Protein AF-A0A7L2VD67-F1 (afdb_monomer_lite)

Radius of gyration: 13.02 Å; chains: 1; bounding box: 28×18×35 Å

Sequence (54 aa):
VTYTATNFFPSSGRDVIAVNPKSGEIRLTGALDFEDVSVFDFRIEAKDKGTPPL

pLDDT: mean 93.44, std 6.9, range [63.75, 97.94]

Secondary structure (DSSP, 8-state):
-EEEEEEEESTTHHHHEEE-TTT--EEESS---TTT-S--EEEEEEE-SSSS--

Structure (mmCIF, N/CA/C/O backbone):
data_AF-A0A7L2VD67-F1
#
_entry.id   AF-A0A7L2VD67-F1
#
loop_
_atom_site.group_PDB
_atom_site.id
_atom_site.type_symbol
_atom_site.label_atom_id
_atom_site.label_alt_id
_atom_site.label_comp_id
_atom_site.label_asym_id
_atom_site.label_entity_id
_atom_site.label_seq_id
_atom_site.pdbx_PDB_ins_code
_atom_site.Cartn_x
_atom_site.Cartn_y
_atom_site.Cartn_z
_atom_site.occupancy
_atom_site.B_iso_or_equiv
_atom_site.auth_seq_id
_atom_site.auth_comp_id
_atom_site.auth_asym_id
_atom_site.auth_atom_id
_atom_site.pdbx_PDB_model_num
ATOM 1 N N . VAL A 1 1 ? -8.758 -0.993 15.447 1.00 88.50 1 VAL A N 1
ATOM 2 C CA . VAL A 1 1 ? -7.799 -0.318 14.557 1.00 88.50 1 VAL A CA 1
ATOM 3 C C . VAL A 1 1 ? -7.994 -0.866 13.159 1.00 88.50 1 VAL A C 1
ATOM 5 O O . VAL A 1 1 ? -8.152 -2.075 13.029 1.00 88.50 1 VAL A O 1
ATOM 8 N N . THR A 1 2 ? -8.071 0.009 12.167 1.00 94.62 2 THR A N 1
ATOM 9 C CA . THR A 1 2 ? -8.167 -0.312 10.747 1.00 94.62 2 THR A CA 1
ATOM 10 C C . THR A 1 2 ? -7.026 0.403 10.042 1.00 94.62 2 THR A C 1
ATOM 12 O O . THR A 1 2 ? -6.863 1.609 10.230 1.00 94.62 2 THR A O 1
ATOM 15 N N . TYR A 1 3 ? -6.254 -0.332 9.251 1.00 96.50 3 TYR A N 1
ATOM 16 C CA . TYR A 1 3 ? -5.130 0.210 8.493 1.00 96.50 3 TYR A CA 1
ATOM 17 C C . TYR A 1 3 ? -5.562 0.592 7.079 1.00 96.50 3 TYR A C 1
ATOM 19 O O . TYR A 1 3 ? -6.271 -0.170 6.422 1.00 96.50 3 TYR A O 1
ATOM 27 N N . THR A 1 4 ? -5.132 1.760 6.612 1.00 96.31 4 THR A N 1
ATOM 28 C CA . THR A 1 4 ? -5.386 2.248 5.249 1.00 96.31 4 THR A CA 1
ATOM 29 C C . THR A 1 4 ? -4.101 2.815 4.667 1.00 96.31 4 THR A C 1
ATOM 31 O O . THR A 1 4 ? -3.349 3.476 5.378 1.00 96.31 4 THR A O 1
ATOM 34 N N . ALA A 1 5 ? -3.852 2.563 3.383 1.00 96.94 5 ALA A N 1
ATOM 35 C CA . ALA A 1 5 ? -2.749 3.175 2.657 1.00 96.94 5 ALA A CA 1
ATOM 36 C C . ALA A 1 5 ? -3.257 4.396 1.874 1.00 96.94 5 ALA A C 1
ATOM 38 O O . ALA A 1 5 ? -4.224 4.299 1.113 1.00 96.94 5 ALA A O 1
ATOM 39 N N . THR A 1 6 ? -2.630 5.550 2.076 1.00 96.25 6 THR A N 1
ATOM 40 C CA . THR A 1 6 ? -3.014 6.848 1.504 1.00 96.25 6 THR A CA 1
ATOM 41 C C . THR A 1 6 ? -1.801 7.533 0.867 1.00 96.25 6 THR A C 1
ATOM 43 O O . THR A 1 6 ? -0.678 7.046 0.947 1.00 96.25 6 THR A O 1
ATOM 46 N N . ASN A 1 7 ? -2.025 8.655 0.173 1.00 96.44 7 ASN A N 1
ATOM 47 C CA . ASN A 1 7 ? -0.952 9.525 -0.340 1.00 96.44 7 ASN A CA 1
ATOM 48 C C . ASN A 1 7 ? 0.102 8.867 -1.257 1.00 96.44 7 ASN A C 1
ATOM 50 O O . ASN A 1 7 ? 1.234 9.322 -1.298 1.00 96.44 7 ASN A O 1
ATOM 54 N N . PHE A 1 8 ? -0.277 7.845 -2.027 1.00 97.50 8 PHE A N 1
ATOM 55 C CA . PHE A 1 8 ? 0.619 7.210 -2.998 1.00 97.50 8 PHE A CA 1
ATOM 56 C C . PHE A 1 8 ? 1.210 8.180 -4.032 1.00 97.50 8 PHE A C 1
ATOM 58 O O . PHE A 1 8 ? 0.465 8.859 -4.747 1.00 97.50 8 PHE A O 1
ATOM 65 N N . PHE A 1 9 ? 2.535 8.156 -4.149 1.00 96.50 9 PHE A N 1
ATOM 66 C CA . PHE A 1 9 ? 3.338 8.831 -5.155 1.00 96.50 9 PHE A CA 1
ATOM 67 C C . PHE A 1 9 ? 4.430 7.874 -5.683 1.00 96.50 9 PHE A C 1
ATOM 69 O O . PHE A 1 9 ? 5.279 7.443 -4.907 1.00 96.50 9 PHE A O 1
ATOM 76 N N . PRO A 1 10 ? 4.435 7.533 -6.983 1.00 96.00 10 PRO A N 1
ATOM 77 C CA . PRO A 1 10 ? 3.403 7.848 -7.971 1.00 96.00 10 PRO A CA 1
ATOM 78 C C . PRO A 1 10 ? 2.060 7.177 -7.636 1.00 96.00 10 PRO A C 1
ATOM 80 O O . PRO A 1 10 ? 1.992 6.205 -6.882 1.00 96.00 10 PRO A O 1
ATOM 83 N N . SER A 1 11 ? 0.963 7.685 -8.206 1.00 96.12 11 SER A N 1
ATOM 84 C CA . SER A 1 11 ? -0.386 7.170 -7.922 1.00 96.12 11 SER A CA 1
ATOM 85 C C . SER A 1 11 ? -0.580 5.706 -8.327 1.00 96.12 11 SER A C 1
ATOM 87 O O . SER A 1 11 ? -1.420 5.036 -7.729 1.00 96.12 11 SER A O 1
ATOM 89 N N . SER A 1 12 ? 0.221 5.208 -9.278 1.00 94.62 12 SER A N 1
ATOM 90 C CA . SER A 1 12 ? 0.260 3.801 -9.703 1.00 94.62 12 SER A CA 1
ATOM 91 C C . SER A 1 12 ? 0.629 2.833 -8.577 1.00 94.62 12 SER A C 1
ATOM 93 O O . SER A 1 12 ? 0.295 1.654 -8.646 1.00 94.62 12 SER A O 1
ATOM 95 N N . GLY A 1 13 ? 1.240 3.313 -7.486 1.00 95.69 13 GLY A N 1
ATOM 96 C CA . GLY A 1 13 ? 1.496 2.485 -6.305 1.00 95.69 13 GLY A CA 1
ATOM 97 C C . GL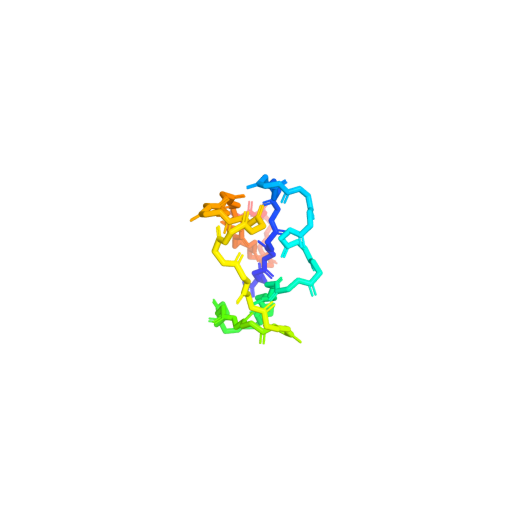Y A 1 13 ? 0.228 1.857 -5.717 1.00 95.69 13 GLY A C 1
ATOM 98 O O . GLY A 1 13 ? 0.301 0.764 -5.163 1.00 95.69 13 GLY A O 1
ATOM 99 N N . ARG A 1 14 ? -0.946 2.485 -5.899 1.00 95.81 14 ARG A N 1
ATOM 100 C CA . ARG A 1 14 ? -2.244 1.939 -5.454 1.00 95.81 14 ARG A CA 1
ATOM 101 C C . ARG A 1 14 ? -2.638 0.645 -6.164 1.00 95.81 14 ARG A C 1
ATOM 103 O O . ARG A 1 14 ? -3.433 -0.112 -5.616 1.00 95.81 14 ARG A O 1
ATOM 110 N N . ASP A 1 15 ? -2.105 0.410 -7.359 1.00 95.00 15 ASP A N 1
ATOM 111 C CA . ASP A 1 15 ? -2.467 -0.739 -8.191 1.00 95.00 15 ASP A CA 1
ATOM 112 C C . ASP A 1 15 ? -1.626 -1.978 -7.838 1.00 95.00 15 ASP A C 1
ATOM 114 O O . ASP A 1 15 ? -2.064 -3.117 -8.018 1.00 95.00 15 ASP A O 1
ATOM 118 N N . VAL A 1 16 ? -0.424 -1.755 -7.294 1.00 96.56 16 VAL A N 1
ATOM 119 C CA . VAL A 1 16 ? 0.582 -2.799 -7.036 1.00 96.56 16 VAL A CA 1
ATOM 120 C C . VAL A 1 16 ? 0.910 -3.008 -5.558 1.00 96.56 16 VAL A C 1
ATOM 122 O O . VAL A 1 16 ? 1.542 -4.010 -5.229 1.00 96.56 16 VAL A O 1
ATOM 125 N N . ILE A 1 17 ? 0.478 -2.118 -4.658 1.00 97.12 17 ILE A N 1
ATOM 126 C CA . ILE A 1 17 ? 0.709 -2.212 -3.209 1.00 97.12 17 ILE A CA 1
ATOM 127 C C . ILE A 1 17 ? -0.632 -2.201 -2.474 1.00 97.12 17 ILE A C 1
ATOM 129 O O . ILE A 1 17 ? -1.440 -1.284 -2.620 1.00 97.12 17 ILE A O 1
ATOM 133 N N . ALA A 1 18 ? -0.835 -3.188 -1.603 1.00 97.12 18 ALA A N 1
ATOM 134 C CA . ALA A 1 18 ? -2.000 -3.278 -0.734 1.00 97.12 18 ALA A CA 1
ATOM 135 C C . ALA A 1 18 ? -1.594 -3.422 0.736 1.00 97.12 18 ALA A C 1
ATOM 137 O O . ALA A 1 18 ? -0.574 -4.029 1.063 1.00 97.12 18 ALA A O 1
ATOM 138 N N . VAL A 1 19 ? -2.440 -2.907 1.632 1.00 97.81 19 VAL A N 1
ATOM 139 C CA . VAL A 1 19 ? -2.332 -3.121 3.079 1.00 97.81 19 VAL A CA 1
ATOM 140 C C . VAL A 1 19 ? -3.522 -3.933 3.574 1.00 97.81 19 VAL A C 1
ATOM 142 O O . VAL A 1 19 ? -4.672 -3.664 3.223 1.00 97.81 19 VAL A O 1
ATOM 145 N N . ASN A 1 20 ? -3.263 -4.935 4.408 1.00 97.44 20 ASN A N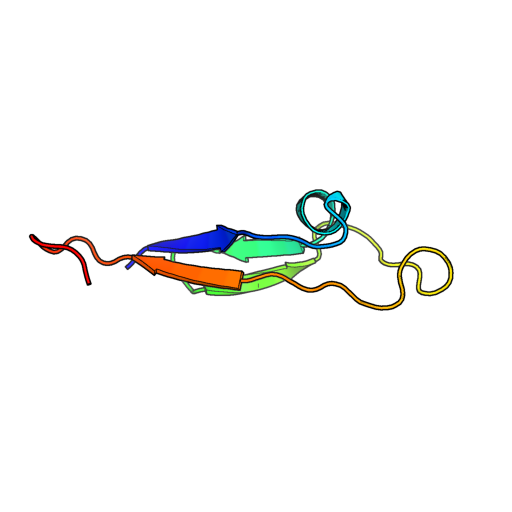 1
ATOM 146 C CA . ASN A 1 20 ? -4.313 -5.668 5.091 1.00 97.44 20 ASN A CA 1
ATOM 147 C C . ASN A 1 20 ? -4.948 -4.760 6.161 1.00 97.44 20 ASN A C 1
ATOM 149 O O . ASN A 1 20 ? -4.270 -4.382 7.120 1.00 97.44 20 ASN A O 1
ATOM 153 N N . PRO A 1 21 ? -6.255 -4.454 6.077 1.00 95.62 21 PRO A N 1
ATOM 154 C CA . PRO A 1 21 ? -6.882 -3.486 6.972 1.00 95.62 21 PRO A CA 1
ATOM 155 C C . PRO A 1 21 ? -6.959 -3.953 8.430 1.00 95.62 21 PRO A C 1
ATOM 157 O O . PRO A 1 21 ? -7.207 -3.132 9.309 1.00 95.62 21 PRO A O 1
ATOM 160 N N . LYS A 1 22 ? -6.764 -5.249 8.711 1.00 95.00 22 LYS A N 1
ATOM 161 C CA . LYS A 1 22 ? -6.812 -5.815 10.067 1.00 95.00 22 LYS A CA 1
ATOM 162 C C . LYS A 1 22 ? -5.426 -5.968 10.691 1.00 95.00 22 LYS A C 1
ATOM 164 O O . LYS A 1 22 ? -5.277 -5.657 11.867 1.00 95.00 22 LYS A O 1
ATOM 169 N N . SER A 1 23 ? -4.446 -6.466 9.936 1.00 96.25 23 SER A N 1
ATOM 170 C CA . SER A 1 23 ? -3.097 -6.745 10.456 1.00 96.25 23 SER A CA 1
ATOM 171 C C . SER A 1 23 ? -2.078 -5.642 10.176 1.00 96.25 23 SER A C 1
ATOM 173 O O . SER A 1 23 ? -1.036 -5.622 10.819 1.00 96.25 23 SER A O 1
ATOM 175 N N . GLY A 1 24 ? -2.342 -4.757 9.211 1.00 95.75 24 GLY A N 1
ATOM 176 C CA . GLY A 1 24 ? -1.355 -3.794 8.723 1.00 95.75 24 GLY A CA 1
ATOM 177 C C . GLY A 1 24 ? -0.265 -4.416 7.841 1.00 95.75 24 GLY A C 1
ATOM 178 O O . GLY A 1 24 ? 0.670 -3.719 7.468 1.00 95.75 24 GLY A O 1
ATOM 179 N N . GLU A 1 25 ? -0.368 -5.706 7.494 1.00 97.94 25 GLU A N 1
ATOM 180 C CA . GLU A 1 25 ? 0.564 -6.368 6.573 1.00 97.94 25 GLU A CA 1
ATOM 181 C C . GLU A 1 25 ? 0.531 -5.674 5.206 1.00 97.94 25 GLU A C 1
ATOM 183 O O . GLU A 1 25 ? -0.536 -5.545 4.604 1.00 97.94 25 GLU A O 1
ATOM 188 N N . ILE A 1 26 ? 1.695 -5.253 4.713 1.00 97.38 26 ILE A N 1
ATOM 189 C CA . ILE A 1 26 ? 1.854 -4.656 3.386 1.00 97.38 26 ILE A CA 1
ATOM 190 C C . ILE A 1 26 ? 2.319 -5.745 2.426 1.00 97.38 26 ILE A C 1
ATOM 192 O O . ILE A 1 26 ? 3.259 -6.484 2.725 1.00 97.38 26 ILE A O 1
ATOM 196 N N . ARG A 1 27 ? 1.658 -5.852 1.274 1.00 97.25 27 ARG A N 1
ATOM 197 C CA . ARG A 1 27 ? 1.963 -6.851 0.246 1.00 97.25 27 ARG A CA 1
ATOM 198 C C . ARG A 1 27 ? 1.903 -6.230 -1.137 1.00 97.25 27 ARG A C 1
ATOM 200 O O . ARG A 1 27 ? 1.155 -5.283 -1.370 1.00 97.25 27 ARG A O 1
ATOM 207 N N . LEU A 1 28 ? 2.645 -6.831 -2.057 1.00 97.25 28 LEU A N 1
ATOM 208 C CA . LEU A 1 28 ? 2.501 -6.543 -3.474 1.00 97.25 28 LEU A CA 1
ATOM 209 C C . LEU A 1 28 ? 1.317 -7.320 -4.055 1.00 97.25 28 LEU A C 1
ATOM 211 O O . LEU A 1 28 ? 1.108 -8.490 -3.726 1.00 97.25 28 LEU A O 1
ATOM 215 N N . THR A 1 29 ? 0.552 -6.663 -4.918 1.00 96.25 29 THR A N 1
ATOM 216 C CA . THR A 1 29 ? -0.551 -7.246 -5.701 1.00 96.25 29 THR A CA 1
ATOM 217 C C . THR A 1 29 ? -0.170 -7.474 -7.162 1.00 96.25 29 THR A C 1
ATOM 219 O O . THR A 1 29 ? -0.900 -8.156 -7.878 1.00 96.25 29 THR A O 1
ATOM 222 N N . GLY A 1 30 ? 0.980 -6.949 -7.591 1.00 93.44 30 GLY A N 1
ATOM 223 C CA . GLY A 1 30 ? 1.529 -7.099 -8.934 1.00 93.44 30 GLY A CA 1
ATOM 224 C C . GLY A 1 30 ? 3.057 -7.100 -8.933 1.00 93.44 30 GLY A C 1
ATOM 225 O O . GLY A 1 30 ? 3.693 -6.939 -7.890 1.00 93.44 30 GLY A O 1
ATOM 226 N N . ALA A 1 31 ? 3.639 -7.310 -10.112 1.00 94.38 31 ALA A N 1
ATOM 227 C CA . ALA A 1 31 ? 5.078 -7.190 -10.309 1.00 94.38 31 ALA A CA 1
ATOM 228 C C . ALA A 1 31 ? 5.505 -5.716 -10.279 1.00 94.38 31 ALA A C 1
ATOM 230 O O . ALA A 1 31 ? 4.732 -4.834 -10.651 1.00 94.38 31 ALA A O 1
ATOM 231 N N . LEU A 1 32 ? 6.738 -5.474 -9.841 1.00 94.94 32 LEU A N 1
ATOM 232 C CA . LEU A 1 32 ? 7.377 -4.166 -9.902 1.00 94.94 32 LEU A CA 1
ATOM 233 C C . LEU A 1 32 ? 8.497 -4.219 -10.934 1.00 94.94 32 LEU A C 1
ATOM 235 O O . LEU A 1 32 ? 9.213 -5.220 -11.001 1.00 94.94 32 LEU A O 1
ATOM 239 N N . ASP A 1 33 ? 8.647 -3.133 -11.679 1.00 94.25 33 ASP A N 1
ATOM 240 C CA . ASP A 1 33 ? 9.756 -2.907 -12.595 1.00 94.25 33 ASP A CA 1
ATOM 241 C C . ASP A 1 33 ? 10.488 -1.625 -12.167 1.00 94.25 33 ASP A C 1
ATOM 243 O O . ASP A 1 33 ? 9.855 -0.591 -11.927 1.00 94.25 33 ASP A O 1
ATOM 247 N N . PHE A 1 34 ? 11.806 -1.709 -11.987 1.00 94.88 34 PHE A N 1
ATOM 248 C CA . PHE A 1 34 ? 12.604 -0.611 -11.433 1.00 94.88 34 PHE A CA 1
ATOM 249 C C . PHE A 1 34 ? 12.816 0.503 -12.4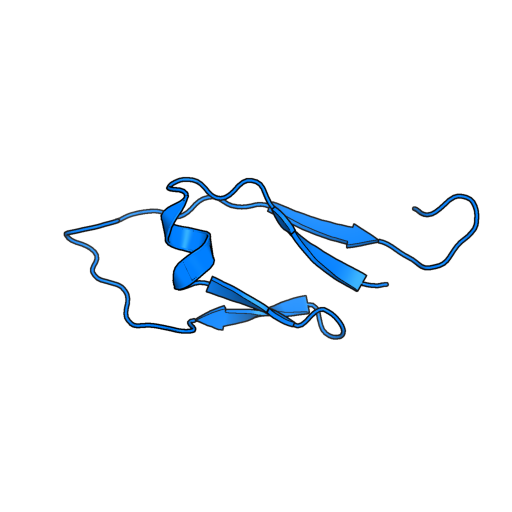62 1.00 94.88 34 PHE A C 1
ATOM 251 O O . PHE A 1 34 ? 12.879 1.683 -12.106 1.00 94.88 34 PHE A O 1
ATOM 258 N N . GLU A 1 35 ? 12.897 0.125 -13.733 1.00 96.81 35 GLU A N 1
ATOM 259 C CA . GLU A 1 35 ? 13.025 1.009 -14.880 1.00 96.81 35 GLU A CA 1
ATOM 260 C C . GLU A 1 35 ? 11.776 1.888 -15.061 1.00 96.81 35 GLU A C 1
ATOM 262 O O . GLU A 1 35 ? 11.900 3.035 -15.495 1.00 96.81 35 GLU A O 1
ATOM 267 N N . ASP A 1 36 ? 10.603 1.386 -14.659 1.00 94.06 36 ASP A N 1
ATOM 268 C CA . ASP A 1 36 ? 9.342 2.132 -14.662 1.00 94.06 36 ASP A CA 1
ATOM 269 C C . ASP A 1 36 ? 9.213 3.043 -13.433 1.00 94.06 36 ASP A C 1
ATOM 271 O O . ASP A 1 36 ? 8.945 4.244 -13.557 1.00 94.06 36 ASP A O 1
ATOM 275 N N . VAL A 1 37 ? 9.374 2.482 -12.228 1.00 95.94 37 VAL A N 1
ATOM 276 C CA . VAL A 1 37 ? 9.280 3.227 -10.965 1.00 95.94 37 VAL A CA 1
ATOM 277 C C . VAL A 1 37 ? 10.319 2.718 -9.973 1.00 95.94 37 VAL A C 1
ATOM 279 O O . VAL A 1 37 ? 10.219 1.621 -9.429 1.00 95.94 37 VAL A O 1
ATOM 282 N N . SER A 1 38 ? 11.278 3.580 -9.647 1.00 96.00 38 SER A N 1
ATOM 283 C CA . SER A 1 38 ? 12.352 3.253 -8.707 1.00 96.00 38 SER A CA 1
ATOM 284 C C . SER A 1 38 ? 11.972 3.448 -7.237 1.00 96.00 38 SER A C 1
ATOM 286 O O . SER A 1 38 ? 12.574 2.827 -6.360 1.00 96.00 38 SER A O 1
ATOM 288 N N . VAL A 1 39 ? 10.988 4.309 -6.947 1.00 96.50 39 VAL A N 1
ATOM 289 C CA . VAL A 1 39 ? 10.552 4.635 -5.583 1.00 96.50 39 VAL A CA 1
ATOM 290 C C . VAL A 1 39 ? 9.041 4.834 -5.539 1.00 96.50 39 VAL A C 1
ATOM 292 O O . VAL A 1 39 ? 8.482 5.604 -6.318 1.00 96.50 39 VAL A O 1
ATOM 295 N N . PHE A 1 40 ? 8.406 4.188 -4.564 1.00 96.56 40 PHE A N 1
ATOM 296 C CA . PHE A 1 40 ? 7.039 4.476 -4.148 1.00 96.56 40 PHE A CA 1
ATOM 297 C C . PHE A 1 40 ? 7.065 5.109 -2.759 1.00 96.56 40 PHE A C 1
ATOM 299 O O . PHE A 1 40 ? 7.639 4.545 -1.828 1.00 96.56 40 PHE A O 1
ATOM 306 N N . ASP A 1 41 ? 6.412 6.253 -2.621 1.00 97.81 41 ASP A N 1
ATOM 307 C CA . ASP A 1 41 ? 6.126 6.901 -1.347 1.00 97.81 41 ASP A CA 1
ATOM 308 C C . ASP A 1 41 ? 4.621 6.803 -1.081 1.00 97.81 41 ASP A C 1
ATOM 310 O O . ASP A 1 41 ? 3.799 7.024 -1.971 1.00 97.81 41 ASP A O 1
ATOM 314 N N . PHE A 1 42 ? 4.245 6.400 0.124 1.00 97.31 42 PHE A N 1
ATOM 315 C CA . PHE A 1 42 ? 2.859 6.328 0.560 1.00 97.31 42 PHE A CA 1
ATOM 316 C C . PHE A 1 42 ? 2.799 6.327 2.083 1.00 97.31 42 PHE A C 1
ATOM 318 O O . PHE A 1 42 ? 3.756 5.990 2.783 1.00 97.31 42 PHE A O 1
ATOM 325 N N . ARG A 1 43 ? 1.629 6.672 2.615 1.00 97.56 43 ARG A N 1
ATOM 326 C CA . ARG A 1 43 ? 1.384 6.729 4.052 1.00 97.56 43 ARG A CA 1
ATOM 327 C C . ARG A 1 43 ? 0.524 5.557 4.496 1.00 97.56 43 ARG A C 1
ATOM 329 O O . ARG A 1 43 ? -0.444 5.210 3.830 1.00 97.56 43 ARG A O 1
ATOM 336 N N . ILE A 1 44 ? 0.841 4.991 5.659 1.00 96.19 44 ILE A N 1
ATOM 337 C CA . ILE A 1 44 ? -0.062 4.096 6.383 1.00 96.19 44 ILE A CA 1
ATOM 338 C C . ILE A 1 44 ? -0.736 4.872 7.511 1.00 96.19 44 ILE A C 1
ATOM 340 O O . ILE A 1 44 ? -0.075 5.486 8.350 1.00 96.19 44 ILE A O 1
ATOM 344 N N . GLU A 1 45 ? -2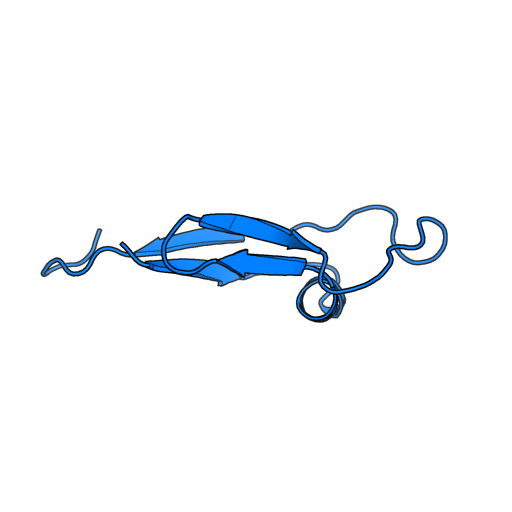.061 4.821 7.536 1.00 95.19 45 GLU A N 1
ATOM 345 C CA . GLU A 1 45 ? -2.901 5.383 8.586 1.00 95.19 45 GLU A CA 1
ATOM 346 C C . GLU A 1 45 ? -3.557 4.250 9.372 1.00 95.19 45 GLU A C 1
ATOM 348 O O . GLU A 1 45 ? -4.127 3.327 8.789 1.00 95.19 45 GLU A O 1
ATOM 353 N N . ALA A 1 46 ? -3.486 4.322 10.699 1.00 93.62 46 ALA A N 1
ATOM 354 C CA . ALA A 1 46 ? -4.122 3.380 11.607 1.00 93.62 46 ALA A CA 1
ATOM 355 C C . ALA A 1 46 ? -5.214 4.121 12.378 1.00 93.62 46 ALA A C 1
ATOM 357 O O . ALA A 1 46 ? -4.905 5.000 13.172 1.00 93.62 46 ALA A O 1
ATOM 358 N N . LYS A 1 47 ? -6.480 3.769 12.144 1.00 92.19 47 LYS A N 1
ATOM 359 C CA . LYS A 1 47 ? -7.629 4.413 12.795 1.00 92.19 47 LYS A CA 1
ATOM 360 C C . LYS A 1 47 ? -8.297 3.455 13.764 1.00 92.19 47 LYS A C 1
ATOM 362 O O . LYS A 1 47 ? -8.707 2.362 13.362 1.00 92.19 47 LYS A O 1
ATOM 367 N N . ASP A 1 48 ? -8.420 3.809 15.035 1.00 88.44 48 ASP A N 1
ATOM 368 C CA . ASP A 1 48 ? -9.149 2.973 15.990 1.00 88.44 48 ASP A CA 1
ATOM 369 C C . ASP A 1 48 ? -10.686 3.080 15.829 1.00 88.44 48 ASP A C 1
ATOM 371 O O . ASP A 1 48 ? -11.202 3.705 14.904 1.00 88.44 48 ASP A O 1
ATOM 375 N N . LYS A 1 49 ? -11.437 2.357 16.669 1.00 80.62 49 LYS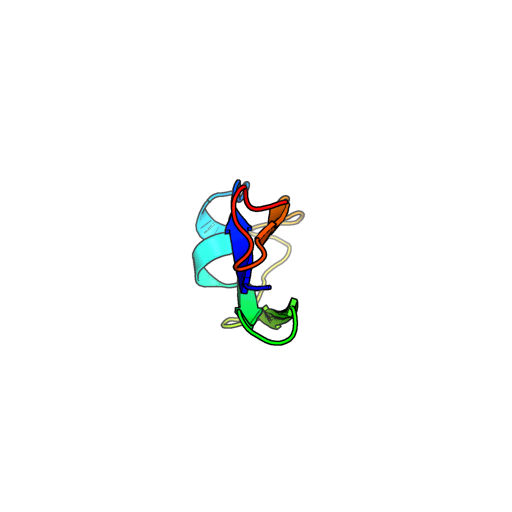 A N 1
ATOM 376 C CA . LYS A 1 49 ? -12.913 2.434 16.705 1.00 80.62 49 LYS A CA 1
ATOM 377 C C . LYS A 1 49 ? -13.410 3.268 17.897 1.00 80.62 49 LYS A C 1
ATOM 379 O O . LYS A 1 49 ? -14.567 3.130 18.287 1.00 80.62 49 LYS A O 1
ATOM 384 N N . GLY A 1 50 ? -12.526 4.050 18.513 1.00 76.50 50 GLY A N 1
ATOM 385 C CA . GLY A 1 50 ? -12.816 4.889 19.668 1.00 76.50 50 GLY A CA 1
ATOM 386 C C . GLY A 1 50 ? -13.667 6.106 19.310 1.00 76.50 50 GLY A C 1
ATOM 387 O O . GLY A 1 50 ? -13.959 6.384 18.145 1.00 76.50 50 GLY A O 1
ATOM 388 N N . THR A 1 51 ? -14.114 6.833 20.332 1.00 77.94 51 THR A N 1
ATOM 389 C CA . THR A 1 51 ? -14.835 8.104 20.183 1.00 77.94 51 THR A CA 1
ATOM 390 C C . THR A 1 51 ? -14.270 9.114 21.192 1.00 77.94 51 THR A C 1
ATOM 392 O O . THR A 1 51 ? -14.538 8.962 22.383 1.00 77.94 51 THR A O 1
ATOM 395 N N . PRO A 1 52 ? -13.504 10.134 20.757 1.00 77.31 52 PRO A N 1
ATOM 396 C CA . PRO A 1 52 ? -13.030 10.344 19.388 1.00 77.31 52 PRO A CA 1
ATOM 397 C C . PRO A 1 52 ? -12.015 9.263 18.973 1.00 77.31 52 PRO A C 1
ATOM 399 O O . PRO A 1 52 ? -11.353 8.694 19.841 1.00 77.31 52 PRO A O 1
ATOM 402 N N . PRO A 1 53 ? -11.909 8.945 17.674 1.00 75.94 53 PRO A N 1
ATOM 403 C CA . PRO A 1 53 ? -10.863 8.052 17.203 1.00 75.94 53 PRO A CA 1
ATOM 404 C C . PRO A 1 53 ? -9.485 8.699 17.389 1.00 75.94 53 PRO A C 1
ATOM 406 O O . PRO A 1 53 ? -9.354 9.907 17.163 1.00 75.94 53 PRO A O 1
ATOM 409 N N . LEU A 1 54 ? -8.492 7.902 17.792 1.00 63.75 54 LEU A N 1
ATOM 410 C CA . LEU A 1 54 ? -7.074 8.282 17.733 1.00 63.75 54 LEU A CA 1
ATOM 411 C C . LEU A 1 54 ? -6.545 8.239 16.294 1.00 63.75 54 LEU A C 1
ATOM 413 O O . LEU A 1 54 ? -7.008 7.366 15.513 1.00 63.75 54 LEU A O 1
#

Organism: NCBI:txid135165

Foldseek 3Di:
DFKDKADKVVPCCVVFWDADRPPRDIHTPDDDDCVVPVDIDIDI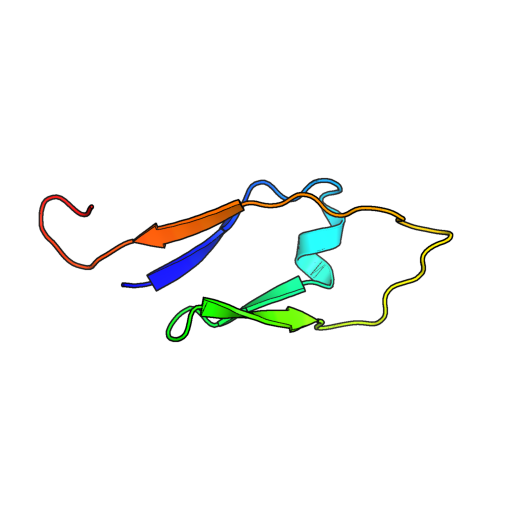DNWDPDVVID

InterPro domains:
  IPR015919 Cadherin-like superfamily [SSF49313] (13-54)